Protein AF-A0A957TD40-F1 (afdb_monomer_lite)

Secondary structure (DSSP, 8-state):
--HHHHHHHHHHHHHHHHHHHHHHHHHHHTT----------------------EEE-TTS-EEEE-HHHHHHTT--TT----HHHHHHHEESHHHHHHHHHS------EE-

Sequence (111 aa):
MSIGLGVGVFIAGLVIVTLALLVLLIMTRTQSVPQNSSISPVSSSATRSKEAVIVLQPGGRVEYISASARSHFNLREDEPFDLERLARHVRPSDDFIDLCVTPGVKRVSVD

pLDDT: mean 78.8, std 17.51, range [37.75, 95.31]

Structure (mmCIF, N/CA/C/O backbone):
data_AF-A0A957TD40-F1
#
_entry.id   AF-A0A957TD40-F1
#
loop_
_atom_site.group_PDB
_atom_site.id
_atom_site.type_symbol
_atom_site.label_atom_id
_atom_site.label_alt_id
_atom_site.label_comp_id
_atom_site.label_asym_id
_atom_site.label_entity_id
_atom_site.label_seq_id
_atom_site.pdbx_PDB_ins_code
_atom_site.Cartn_x
_atom_site.Cartn_y
_atom_site.Cartn_z
_atom_site.occupancy
_atom_site.B_iso_or_equiv
_atom_site.auth_seq_id
_atom_site.auth_comp_id
_atom_site.auth_asym_id
_atom_site.auth_atom_id
_atom_site.pdbx_PDB_model_num
ATOM 1 N N . MET A 1 1 ? 34.333 -0.616 -51.800 1.00 57.69 1 MET A N 1
ATOM 2 C CA . MET A 1 1 ? 33.198 0.167 -51.253 1.00 57.69 1 MET A CA 1
ATOM 3 C C . MET A 1 1 ? 32.517 -0.623 -50.131 1.00 57.69 1 MET A C 1
ATOM 5 O O . MET A 1 1 ? 31.347 -0.952 -50.233 1.00 57.69 1 MET A O 1
ATOM 9 N N . SER A 1 2 ? 33.251 -0.974 -49.071 1.00 62.59 2 SER A N 1
ATOM 10 C CA . SER A 1 2 ? 32.774 -1.957 -48.069 1.00 62.59 2 SER A CA 1
ATOM 11 C C . SER A 1 2 ? 32.828 -1.408 -46.640 1.00 62.59 2 SER A C 1
ATOM 13 O O . SER A 1 2 ? 32.037 -1.788 -45.786 1.00 62.59 2 SER A O 1
ATOM 15 N N . ILE A 1 3 ? 33.725 -0.446 -46.402 1.00 67.44 3 ILE A N 1
ATOM 16 C CA . ILE A 1 3 ? 33.952 0.188 -45.097 1.00 67.44 3 ILE A CA 1
ATOM 17 C C . ILE A 1 3 ? 32.770 1.089 -44.699 1.00 67.44 3 ILE A C 1
ATOM 19 O O . ILE A 1 3 ? 32.377 1.099 -43.539 1.00 67.44 3 ILE A O 1
ATOM 23 N N . GLY A 1 4 ? 32.133 1.773 -45.657 1.00 69.38 4 GLY A N 1
ATOM 24 C CA . GLY A 1 4 ? 30.976 2.639 -45.380 1.00 69.38 4 GLY A CA 1
ATOM 25 C C . GLY A 1 4 ? 29.728 1.882 -44.907 1.00 69.38 4 GLY A C 1
ATOM 26 O O . GLY A 1 4 ? 28.999 2.383 -44.057 1.00 69.38 4 GLY A O 1
ATOM 27 N N . LEU A 1 5 ? 29.517 0.654 -45.396 1.00 76.25 5 LEU A N 1
ATOM 28 C CA . LEU A 1 5 ? 28.408 -0.198 -44.952 1.00 76.25 5 LEU A CA 1
ATOM 29 C C . LEU A 1 5 ? 28.633 -0.701 -43.523 1.00 76.25 5 LEU A C 1
ATOM 31 O O . LEU A 1 5 ? 27.714 -0.656 -42.711 1.00 76.25 5 LEU A O 1
ATOM 35 N N . GLY A 1 6 ? 29.864 -1.105 -43.191 1.00 77.06 6 GLY A N 1
ATOM 36 C CA . GLY A 1 6 ? 30.215 -1.528 -41.833 1.00 77.06 6 GLY A CA 1
ATOM 37 C C . GLY A 1 6 ? 30.045 -0.404 -40.810 1.00 77.06 6 GLY A C 1
ATOM 38 O O . GLY A 1 6 ? 29.439 -0.610 -39.762 1.00 77.06 6 GLY A O 1
ATOM 39 N N . VAL A 1 7 ? 30.504 0.805 -41.146 1.00 86.31 7 VAL A N 1
ATOM 40 C CA . VAL A 1 7 ? 30.358 1.982 -40.274 1.00 86.31 7 VAL A CA 1
ATOM 41 C C . VAL A 1 7 ? 28.887 2.375 -40.113 1.00 86.31 7 VAL A C 1
ATOM 43 O O . VAL A 1 7 ? 28.457 2.663 -38.999 1.00 86.31 7 VAL A O 1
ATOM 46 N N . GLY A 1 8 ? 28.089 2.322 -41.185 1.00 85.75 8 GLY A N 1
ATOM 47 C CA . GLY A 1 8 ? 26.654 2.613 -41.119 1.00 85.75 8 GLY A CA 1
ATOM 48 C C . GLY A 1 8 ? 25.893 1.658 -40.196 1.00 85.75 8 GLY A C 1
ATOM 49 O O . GLY A 1 8 ? 25.115 2.103 -39.353 1.00 85.75 8 GLY A O 1
ATOM 50 N N . VAL A 1 9 ? 26.165 0.352 -40.295 1.00 87.75 9 VAL A N 1
ATOM 51 C CA . VAL A 1 9 ? 25.548 -0.665 -39.425 1.00 87.75 9 VAL A CA 1
ATOM 52 C C . VAL A 1 9 ? 25.988 -0.488 -37.971 1.00 87.75 9 VAL A C 1
ATOM 54 O O . VAL A 1 9 ? 25.168 -0.614 -37.062 1.00 87.75 9 VAL A O 1
ATOM 57 N N . PHE A 1 10 ? 27.255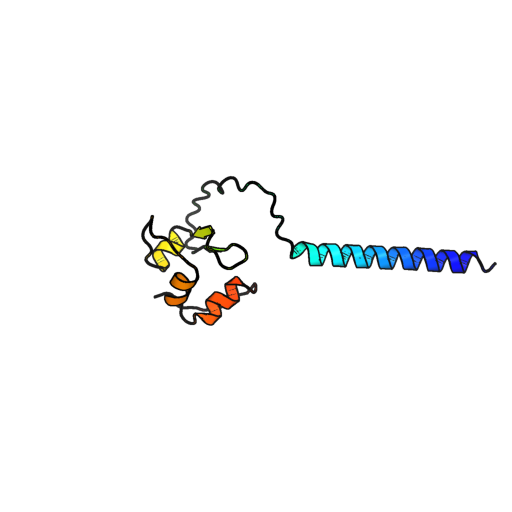 -0.136 -37.741 1.00 88.94 10 PHE A N 1
ATOM 58 C CA . PHE A 1 10 ? 27.777 0.089 -36.395 1.00 88.94 10 PHE A CA 1
ATOM 59 C C . PHE A 1 10 ? 27.111 1.291 -35.712 1.00 88.94 10 PHE A C 1
ATOM 61 O O . PHE A 1 10 ? 26.689 1.197 -34.560 1.00 88.94 10 PHE A O 1
ATOM 68 N N . ILE A 1 11 ? 26.949 2.401 -36.439 1.00 91.69 11 ILE A N 1
ATOM 69 C CA . ILE A 1 11 ? 26.268 3.598 -35.929 1.00 91.69 11 ILE A CA 1
ATOM 70 C C . ILE A 1 11 ? 24.791 3.299 -35.658 1.00 91.69 11 ILE A C 1
ATOM 72 O O . ILE A 1 11 ? 24.291 3.636 -34.586 1.00 91.69 11 ILE A O 1
ATOM 76 N N . ALA A 1 12 ? 24.101 2.625 -36.582 1.00 92.12 12 ALA A N 1
ATOM 77 C CA . ALA A 1 12 ? 22.695 2.269 -36.404 1.00 92.12 12 ALA A CA 1
ATOM 78 C C . ALA A 1 12 ? 22.479 1.380 -35.166 1.00 92.12 12 ALA A C 1
ATOM 80 O O . ALA A 1 12 ? 21.579 1.640 -34.368 1.00 92.12 12 ALA A O 1
ATOM 81 N N . GLY A 1 13 ? 23.341 0.378 -34.960 1.00 92.75 13 GLY A N 1
ATOM 82 C CA . GLY A 1 13 ? 23.295 -0.480 -33.776 1.00 92.75 13 GLY A CA 1
ATOM 83 C C . GLY A 1 13 ? 23.516 0.295 -32.478 1.00 92.75 13 GLY A C 1
ATOM 84 O O . GLY A 1 13 ? 22.766 0.119 -31.519 1.00 92.75 13 GLY A O 1
ATOM 85 N N . LEU A 1 14 ? 24.493 1.206 -32.455 1.00 95.31 14 LEU A N 1
ATOM 86 C CA . LEU A 1 14 ? 24.798 2.012 -31.272 1.00 95.31 14 LEU A CA 1
ATOM 87 C C . LEU A 1 14 ? 23.622 2.926 -30.896 1.00 95.31 14 LEU A C 1
ATOM 89 O O . LEU A 1 14 ? 23.257 3.013 -29.723 1.00 95.31 14 LEU A O 1
ATOM 93 N N . VAL A 1 15 ? 22.969 3.542 -31.885 1.00 95.31 15 VAL A N 1
ATOM 94 C CA . VAL A 1 15 ? 21.764 4.358 -31.666 1.00 95.31 15 VAL A CA 1
ATOM 95 C C . VAL A 1 15 ? 20.628 3.518 -31.076 1.00 95.31 15 VAL A C 1
ATOM 97 O O . VAL A 1 15 ? 20.002 3.935 -30.108 1.00 95.31 15 VAL A O 1
ATOM 100 N N . ILE A 1 16 ? 20.386 2.311 -31.590 1.00 95.06 16 ILE A N 1
ATOM 101 C CA . ILE A 1 16 ? 19.324 1.437 -31.068 1.00 95.06 16 ILE A CA 1
ATOM 102 C C . ILE A 1 16 ? 19.619 1.000 -29.627 1.00 95.06 16 ILE A C 1
ATOM 104 O O . ILE A 1 16 ? 18.731 1.057 -28.779 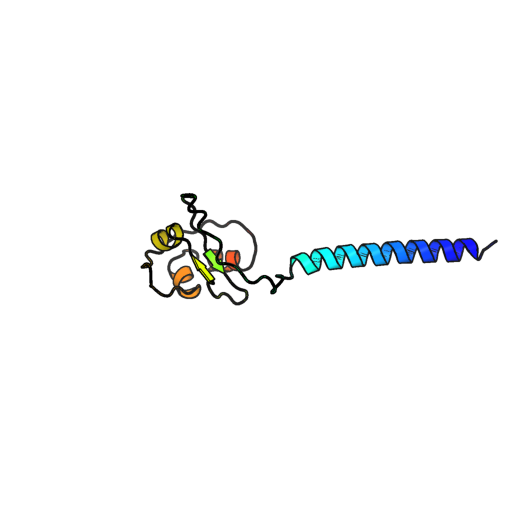1.00 95.06 16 ILE A O 1
ATOM 108 N N . VAL A 1 17 ? 20.859 0.603 -29.324 1.00 94.75 17 VAL A N 1
ATOM 109 C CA . VAL A 1 17 ? 21.255 0.162 -27.975 1.00 94.75 17 VAL A CA 1
ATOM 110 C C . VAL A 1 17 ? 21.151 1.304 -26.969 1.00 94.75 17 VAL A C 1
ATOM 112 O O . VAL A 1 17 ? 20.611 1.119 -25.880 1.00 94.75 17 VAL A O 1
ATOM 115 N N . THR A 1 18 ? 21.628 2.495 -27.333 1.00 93.06 18 THR A N 1
ATOM 116 C CA . THR A 1 18 ? 21.521 3.686 -26.476 1.00 93.06 18 THR A CA 1
ATOM 117 C C . THR A 1 18 ? 20.069 4.076 -26.230 1.00 93.06 18 THR A C 1
ATOM 119 O O . THR A 1 18 ? 19.712 4.360 -25.089 1.00 93.06 18 THR A O 1
ATOM 122 N N . LEU A 1 19 ? 19.212 4.014 -27.252 1.00 93.69 19 LEU A N 1
ATOM 123 C CA . LEU A 1 19 ? 17.785 4.294 -27.110 1.00 93.69 19 LEU A CA 1
ATOM 124 C C . LEU A 1 19 ? 17.085 3.249 -26.228 1.00 93.69 19 LEU A C 1
ATOM 126 O O . LEU A 1 19 ? 16.314 3.611 -25.344 1.00 93.69 19 LEU A O 1
ATOM 130 N N . ALA A 1 20 ? 17.394 1.963 -26.412 1.00 92.25 20 ALA A N 1
ATOM 131 C CA . ALA A 1 20 ? 16.850 0.881 -25.595 1.00 92.25 20 ALA A CA 1
ATOM 132 C C . ALA A 1 20 ? 17.275 1.009 -24.124 1.00 92.25 20 ALA A C 1
ATOM 134 O O . ALA A 1 20 ? 16.437 0.894 -23.230 1.00 92.25 20 ALA A O 1
ATOM 135 N N . LEU A 1 21 ? 18.553 1.312 -23.866 1.00 90.81 21 LEU A N 1
ATOM 136 C CA . LEU A 1 21 ? 19.052 1.578 -22.516 1.00 90.81 21 LEU A CA 1
ATOM 137 C C . LEU A 1 21 ? 18.396 2.814 -21.906 1.00 90.81 21 LEU A C 1
ATOM 139 O O . LEU A 1 21 ? 18.055 2.782 -20.730 1.00 90.81 21 LEU A O 1
ATOM 143 N N . LEU A 1 22 ? 18.174 3.877 -22.684 1.00 89.56 22 LEU A N 1
ATOM 144 C CA . LEU A 1 22 ? 17.493 5.081 -22.211 1.00 89.56 22 LEU A CA 1
ATOM 145 C C . LEU A 1 22 ? 16.047 4.777 -21.800 1.00 89.56 22 LEU A C 1
ATOM 147 O O . LEU A 1 22 ? 15.619 5.187 -20.725 1.00 89.56 22 LEU A O 1
ATOM 151 N N . VAL A 1 23 ? 15.309 4.017 -22.613 1.00 89.25 23 VAL A N 1
ATOM 152 C CA . VAL A 1 23 ? 13.933 3.597 -22.301 1.00 89.25 23 VAL A CA 1
ATOM 153 C C . VAL A 1 23 ? 13.903 2.705 -21.058 1.00 89.25 23 VAL A C 1
ATOM 155 O O . VAL A 1 23 ? 13.081 2.924 -20.169 1.00 89.25 23 VAL A O 1
ATOM 158 N N . LEU A 1 24 ? 14.831 1.750 -20.949 1.00 85.81 24 LEU A N 1
ATOM 159 C CA . LEU A 1 24 ? 14.941 0.869 -19.787 1.00 85.81 24 LEU A CA 1
ATOM 160 C C . LEU A 1 24 ? 15.310 1.650 -18.518 1.00 85.81 24 LEU A C 1
ATOM 162 O O . LEU A 1 24 ? 14.734 1.421 -17.456 1.00 85.81 24 LEU A O 1
ATOM 166 N N . LEU A 1 25 ? 16.228 2.613 -18.624 1.00 81.56 25 LEU A N 1
ATOM 167 C CA . LEU A 1 25 ? 16.580 3.524 -17.537 1.00 81.56 25 LEU A CA 1
ATOM 168 C C . LEU A 1 25 ? 15.382 4.379 -17.123 1.00 81.56 25 LEU A C 1
ATOM 170 O O . LEU A 1 25 ? 15.168 4.563 -15.936 1.00 81.56 25 LEU A O 1
ATOM 174 N N . ILE A 1 26 ? 14.562 4.866 -18.054 1.00 80.25 26 ILE A N 1
ATOM 175 C CA . ILE A 1 26 ? 13.367 5.651 -17.715 1.00 80.25 26 ILE A CA 1
ATOM 176 C C . ILE A 1 26 ? 12.309 4.775 -17.025 1.00 80.25 26 ILE A C 1
ATOM 178 O O . ILE A 1 26 ? 11.776 5.189 -15.995 1.00 80.25 26 ILE A O 1
ATOM 182 N N . MET A 1 27 ? 12.057 3.554 -17.517 1.00 75.44 27 MET A N 1
ATOM 183 C CA . MET A 1 27 ? 11.129 2.600 -16.882 1.00 75.44 27 MET A CA 1
ATOM 184 C C . MET A 1 27 ? 11.590 2.188 -15.480 1.00 75.44 27 MET A C 1
ATOM 186 O O . MET A 1 27 ? 10.799 2.189 -14.542 1.00 75.44 27 MET A O 1
ATOM 190 N N . THR A 1 28 ? 12.876 1.878 -15.306 1.00 65.62 28 THR A N 1
ATOM 191 C CA . THR A 1 28 ? 13.436 1.527 -13.987 1.00 65.62 28 THR A CA 1
ATOM 192 C C . THR A 1 28 ? 13.470 2.732 -13.046 1.00 65.62 28 THR A C 1
ATOM 194 O O . THR A 1 28 ? 13.202 2.604 -11.853 1.00 65.62 28 THR A O 1
ATOM 197 N N . ARG A 1 29 ? 13.699 3.941 -13.567 1.00 55.16 29 ARG A N 1
ATOM 198 C CA . ARG A 1 29 ? 13.659 5.177 -12.776 1.00 55.16 29 ARG A CA 1
ATOM 199 C C . ARG A 1 29 ? 12.240 5.608 -12.410 1.00 55.16 29 ARG A C 1
ATOM 201 O O . ARG A 1 29 ? 12.088 6.384 -11.476 1.00 55.16 29 ARG A O 1
ATOM 208 N N . THR A 1 30 ? 11.204 5.051 -13.045 1.00 50.94 30 THR A N 1
ATOM 209 C CA . THR A 1 30 ? 9.818 5.198 -12.564 1.00 50.94 30 THR A CA 1
ATOM 210 C C . THR A 1 30 ? 9.547 4.362 -11.301 1.00 50.94 30 THR A C 1
ATOM 212 O O . THR A 1 30 ? 8.553 4.598 -10.625 1.00 50.94 30 THR A O 1
ATOM 215 N N . GLN A 1 31 ? 10.450 3.442 -10.929 1.00 49.12 31 GLN A N 1
ATOM 216 C CA . GLN A 1 31 ? 10.467 2.785 -9.610 1.00 49.12 31 GLN A CA 1
ATOM 217 C C . GLN A 1 31 ? 11.388 3.480 -8.596 1.00 49.12 31 GLN A C 1
ATOM 219 O O . GLN A 1 31 ? 11.451 3.081 -7.436 1.00 49.12 31 GLN A O 1
ATOM 224 N N . SER A 1 32 ? 12.101 4.536 -8.993 1.00 42.06 32 SER A N 1
ATOM 225 C CA . SER A 1 32 ? 12.932 5.309 -8.074 1.00 42.06 32 SER A CA 1
ATOM 226 C C . SER A 1 32 ? 12.125 6.482 -7.539 1.00 42.06 32 SER A C 1
ATOM 228 O O . SER A 1 32 ? 12.047 7.526 -8.183 1.00 42.06 32 SER A O 1
ATOM 230 N N . VAL A 1 33 ? 11.549 6.310 -6.347 1.00 53.41 33 VAL A N 1
ATOM 231 C CA . VAL A 1 33 ? 11.157 7.421 -5.470 1.00 53.41 33 VAL A CA 1
ATOM 232 C C . VAL A 1 33 ? 12.313 8.428 -5.460 1.00 53.41 33 VAL A C 1
ATOM 234 O O . VAL A 1 33 ? 13.394 8.093 -4.966 1.00 53.41 33 VAL A O 1
ATOM 237 N N . PRO A 1 34 ? 12.153 9.646 -6.010 1.00 44.12 34 PRO A N 1
ATOM 238 C CA . PRO A 1 34 ? 13.146 10.685 -5.843 1.00 44.12 34 PRO A CA 1
ATOM 239 C C . PRO A 1 34 ? 13.037 11.139 -4.392 1.00 44.12 34 PRO A C 1
ATOM 241 O O . PRO A 1 34 ? 12.218 11.982 -4.032 1.00 44.12 34 PRO A O 1
ATOM 244 N N . GLN A 1 35 ? 13.862 10.546 -3.539 1.00 51.25 35 GLN A N 1
ATOM 245 C CA . GLN A 1 35 ? 14.080 10.982 -2.171 1.00 51.25 35 GLN A CA 1
ATOM 246 C C . GLN A 1 35 ? 14.938 12.255 -2.210 1.00 51.25 35 GLN A C 1
ATOM 248 O O . GLN A 1 35 ? 16.103 12.238 -1.844 1.00 51.25 35 GLN A O 1
ATOM 253 N N . ASN A 1 36 ? 14.396 13.339 -2.775 1.00 41.78 36 ASN A N 1
ATOM 254 C CA . ASN A 1 36 ? 14.936 14.689 -2.624 1.00 41.78 36 ASN A CA 1
ATOM 255 C C . ASN A 1 36 ? 13.921 15.753 -3.068 1.00 41.78 36 ASN A C 1
ATOM 257 O O . ASN A 1 36 ? 14.180 16.592 -3.926 1.00 41.78 36 ASN A O 1
ATOM 261 N N . SER A 1 37 ? 12.749 15.741 -2.454 1.00 37.75 37 SER A N 1
ATOM 262 C CA . SER A 1 37 ? 11.967 16.958 -2.297 1.00 37.75 37 SER A CA 1
ATOM 263 C C . SER A 1 37 ? 11.705 17.086 -0.815 1.00 37.75 37 SER A C 1
ATOM 265 O O . SER A 1 37 ? 11.060 16.223 -0.230 1.00 37.75 37 SER A O 1
ATOM 267 N N . SER A 1 38 ? 12.245 18.142 -0.212 1.00 43.91 38 SER A N 1
ATOM 268 C CA . SER A 1 38 ? 11.708 18.693 1.024 1.00 43.91 38 SER A CA 1
ATOM 269 C C . SER A 1 38 ? 10.188 18.751 0.855 1.00 43.91 38 SER A C 1
ATOM 271 O O . SER A 1 38 ? 9.679 19.553 0.070 1.00 43.91 38 SER A O 1
ATOM 273 N N . ILE A 1 39 ? 9.480 17.811 1.483 1.00 42.44 39 ILE A N 1
ATOM 274 C CA . ILE A 1 39 ? 8.025 17.789 1.494 1.00 42.44 39 ILE A CA 1
ATOM 275 C C . ILE A 1 39 ? 7.659 18.953 2.406 1.00 42.44 39 ILE A C 1
ATOM 277 O O . ILE A 1 39 ? 7.594 18.822 3.625 1.00 42.44 39 ILE A O 1
ATOM 281 N N . SER A 1 40 ? 7.484 20.132 1.803 1.00 37.94 40 SER A N 1
ATOM 282 C CA . SER A 1 40 ? 6.550 21.104 2.357 1.00 37.94 40 SER A CA 1
ATOM 283 C C . SER A 1 40 ? 5.273 20.325 2.653 1.00 37.94 40 SER A C 1
ATOM 285 O O . SER A 1 40 ? 4.791 19.649 1.736 1.00 37.94 40 SER A O 1
ATOM 287 N N . PRO A 1 41 ? 4.758 20.353 3.896 1.00 44.19 41 PRO A N 1
ATOM 288 C CA . PRO A 1 41 ? 3.527 19.656 4.224 1.00 44.19 41 PRO A CA 1
ATOM 289 C C . PRO A 1 41 ? 2.503 20.102 3.194 1.00 44.19 41 PRO A C 1
ATOM 291 O O . PRO A 1 41 ? 2.301 21.306 3.020 1.00 44.19 41 PRO A O 1
ATOM 294 N N . VAL A 1 42 ? 1.965 19.142 2.437 1.00 46.84 42 VAL A N 1
ATOM 295 C CA . VAL A 1 42 ? 0.948 19.398 1.423 1.00 46.84 42 VAL A CA 1
ATOM 296 C C . VAL A 1 42 ? -0.122 20.228 2.107 1.00 46.84 42 VAL A C 1
ATOM 298 O O . VAL A 1 42 ? -0.837 19.761 2.993 1.00 46.84 42 VAL A O 1
ATOM 301 N N . SER A 1 43 ? -0.123 21.504 1.734 1.00 41.72 43 SER A N 1
ATOM 302 C CA . SER A 1 43 ? -1.076 22.504 2.154 1.00 41.72 43 SER A CA 1
ATOM 303 C C . SER A 1 43 ? -2.450 21.920 1.879 1.00 41.72 43 SER A C 1
ATOM 305 O O . SER A 1 43 ? -2.790 21.684 0.722 1.00 41.72 43 SER A O 1
ATOM 307 N N . SER A 1 44 ? -3.152 21.549 2.949 1.00 47.03 44 SER A N 1
ATOM 308 C CA . SER A 1 44 ? -4.568 21.838 3.173 1.00 47.03 44 SER A CA 1
ATOM 309 C C . SER A 1 44 ? -5.429 22.058 1.921 1.00 47.03 44 SER A C 1
ATOM 311 O O . SER A 1 44 ? -6.222 22.992 1.859 1.00 47.03 44 SER A O 1
ATOM 313 N N . SER A 1 45 ? -5.402 21.136 0.957 1.00 39.41 45 SER A N 1
ATOM 314 C CA . SER A 1 45 ? -6.557 20.929 0.094 1.00 39.41 45 SER A CA 1
ATOM 315 C C . SER A 1 45 ? -7.516 20.055 0.879 1.00 39.41 45 SER A C 1
ATOM 317 O O . SER A 1 45 ? -7.671 18.860 0.645 1.00 39.41 45 SER A O 1
ATOM 319 N N . ALA A 1 46 ? -8.162 20.695 1.853 1.00 45.72 46 ALA A N 1
ATOM 320 C CA . ALA A 1 46 ? -9.411 20.263 2.451 1.00 45.72 46 ALA A CA 1
ATOM 321 C C . ALA A 1 46 ? -10.530 20.323 1.397 1.00 45.72 46 ALA A C 1
ATOM 323 O O . ALA A 1 46 ? -11.593 20.907 1.606 1.00 45.72 46 ALA A O 1
ATOM 324 N N . THR A 1 47 ? -10.306 19.704 0.239 1.00 42.75 47 THR A N 1
ATOM 325 C CA . THR A 1 47 ? -11.419 19.182 -0.525 1.00 42.75 47 THR A CA 1
ATOM 326 C C . THR A 1 47 ? -11.999 18.111 0.379 1.00 42.75 47 THR A C 1
ATOM 328 O O . THR A 1 47 ? -11.309 17.161 0.734 1.00 42.75 47 THR A O 1
ATOM 331 N N . ARG A 1 48 ? -13.242 18.300 0.829 1.00 50.34 48 ARG A N 1
ATOM 332 C CA . ARG A 1 48 ? -14.052 17.271 1.493 1.00 50.34 48 ARG A CA 1
ATOM 333 C C . ARG A 1 48 ? -14.300 16.106 0.524 1.00 50.34 48 ARG A C 1
ATOM 335 O O . ARG A 1 48 ? -15.445 15.810 0.187 1.00 50.34 48 ARG A O 1
ATOM 342 N N . SER A 1 49 ? -13.257 15.476 0.005 1.00 53.50 49 SER A N 1
ATOM 343 C CA . SER A 1 49 ? -13.389 14.174 -0.607 1.00 53.50 49 SER A CA 1
ATOM 344 C C . SER A 1 49 ? -13.778 13.232 0.526 1.00 53.50 49 SER A C 1
ATOM 346 O O . SER A 1 49 ? -13.126 13.173 1.567 1.00 53.50 49 SER A O 1
ATOM 348 N N . LYS A 1 50 ? -14.876 12.497 0.342 1.00 65.94 50 LYS A N 1
ATOM 349 C CA . LYS A 1 50 ? -15.293 11.387 1.220 1.00 65.94 50 LYS A CA 1
ATOM 350 C C . LYS A 1 50 ? -14.304 10.209 1.165 1.00 65.94 50 LYS A C 1
ATOM 352 O O . LYS A 1 50 ? -14.668 9.077 1.456 1.00 65.94 50 LYS A O 1
ATOM 357 N N . GLU A 1 51 ? -13.094 10.455 0.684 1.00 82.81 51 GLU A N 1
ATOM 358 C CA . GLU A 1 51 ? -12.125 9.446 0.326 1.00 82.81 51 GLU A CA 1
ATOM 359 C C . GLU A 1 51 ? -11.100 9.336 1.452 1.00 82.81 51 GLU A C 1
ATOM 361 O O . GLU A 1 51 ? -10.473 10.310 1.884 1.00 82.81 51 GLU A O 1
ATOM 366 N N . ALA A 1 52 ? -10.982 8.125 1.979 1.00 88.62 52 ALA A N 1
ATOM 367 C CA . ALA A 1 52 ? -9.982 7.773 2.966 1.00 88.62 52 ALA A CA 1
ATOM 368 C C . ALA A 1 52 ? -8.630 7.619 2.259 1.00 88.62 52 ALA A C 1
ATOM 370 O O . ALA A 1 52 ? -8.483 6.762 1.394 1.00 88.62 52 ALA A O 1
ATOM 371 N N . VAL A 1 53 ? -7.648 8.447 2.628 1.00 89.69 53 VAL A N 1
ATOM 372 C CA . VAL A 1 53 ? -6.306 8.434 2.031 1.00 89.69 53 VAL A CA 1
ATOM 373 C C . VAL A 1 53 ? -5.283 8.138 3.117 1.00 89.69 53 VAL A C 1
ATOM 375 O O . VAL A 1 53 ? -5.302 8.760 4.182 1.00 89.69 53 VAL A O 1
ATOM 378 N N . ILE A 1 54 ? -4.389 7.195 2.833 1.00 89.88 54 ILE A N 1
ATOM 379 C CA . ILE A 1 54 ? -3.254 6.818 3.676 1.00 89.88 54 ILE A CA 1
ATOM 380 C C . ILE A 1 54 ? -2.003 6.885 2.801 1.00 89.88 54 ILE A C 1
ATOM 382 O O . ILE A 1 54 ? -2.004 6.368 1.686 1.00 89.88 54 ILE A O 1
ATOM 386 N N . VAL A 1 55 ? -0.947 7.526 3.297 1.00 89.81 55 VAL A N 1
ATOM 387 C CA . VAL A 1 55 ? 0.356 7.612 2.628 1.00 89.81 55 VAL A CA 1
ATOM 388 C C . VAL A 1 55 ? 1.370 6.824 3.439 1.00 89.81 55 VAL A C 1
ATOM 390 O O . VAL A 1 55 ? 1.523 7.033 4.647 1.00 89.81 55 VAL A O 1
ATOM 393 N N . LEU A 1 56 ? 2.061 5.919 2.755 1.00 88.81 56 LEU A N 1
ATOM 394 C CA . LEU A 1 56 ? 3.035 5.002 3.328 1.00 88.81 56 LEU A CA 1
ATOM 395 C C . LEU A 1 56 ? 4.422 5.311 2.773 1.00 88.81 56 LEU A C 1
ATOM 397 O O . LEU A 1 56 ? 4.585 5.564 1.580 1.00 88.81 56 LEU A O 1
ATOM 401 N N . GLN A 1 57 ? 5.421 5.239 3.641 1.00 87.25 57 GLN A N 1
ATOM 402 C CA . GLN A 1 57 ? 6.821 5.240 3.257 1.00 87.25 57 GLN A CA 1
ATOM 403 C C . GLN A 1 57 ? 7.286 3.831 2.882 1.00 87.25 57 GLN A C 1
ATOM 405 O O . GLN A 1 57 ? 6.762 2.837 3.404 1.00 87.25 57 GLN A O 1
ATOM 410 N N . PRO A 1 58 ? 8.326 3.727 2.033 1.00 79.31 58 PRO A N 1
ATOM 411 C CA . PRO A 1 58 ? 9.029 2.471 1.823 1.00 79.31 58 PRO A CA 1
ATOM 412 C C . PRO A 1 58 ? 9.422 1.844 3.169 1.00 79.31 58 PRO A C 1
ATOM 414 O O . PRO A 1 58 ? 9.987 2.514 4.031 1.00 79.31 58 PRO A O 1
ATOM 417 N N . GLY A 1 59 ? 9.094 0.566 3.358 1.00 80.69 59 GLY A N 1
ATOM 418 C CA . GLY A 1 59 ? 9.257 -0.128 4.642 1.00 80.69 59 GLY A CA 1
ATOM 419 C C . GLY A 1 59 ? 7.996 -0.179 5.513 1.00 80.69 59 GLY A C 1
ATOM 420 O O . GLY A 1 59 ? 8.060 -0.712 6.614 1.00 80.69 59 GLY A O 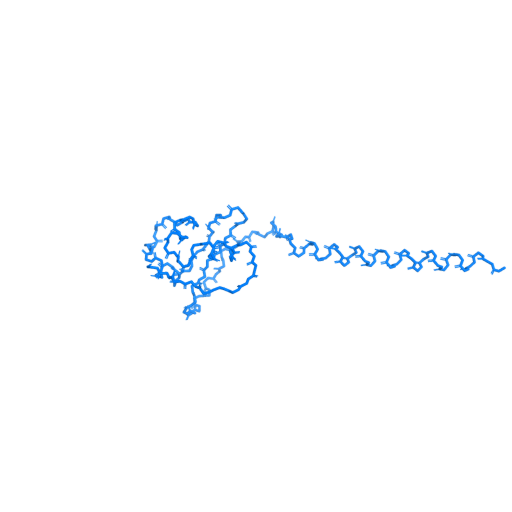1
ATOM 421 N N . GLY A 1 60 ? 6.856 0.336 5.036 1.00 80.31 60 GLY A N 1
ATOM 422 C CA . GLY A 1 60 ? 5.544 0.133 5.667 1.00 80.31 60 GLY A CA 1
ATOM 423 C C . GLY A 1 60 ? 5.193 1.133 6.769 1.00 80.31 60 GLY A C 1
ATOM 424 O O . GLY A 1 60 ? 4.142 1.012 7.392 1.00 80.31 60 GLY A O 1
ATOM 425 N N . ARG A 1 61 ? 6.032 2.148 7.001 1.00 85.69 61 ARG A N 1
ATOM 426 C CA . ARG A 1 61 ? 5.735 3.227 7.952 1.00 85.69 61 ARG A CA 1
ATOM 427 C C . ARG A 1 61 ? 4.644 4.134 7.390 1.00 85.69 61 ARG A C 1
ATOM 429 O O . ARG A 1 61 ? 4.754 4.605 6.263 1.00 85.69 61 ARG A O 1
ATOM 436 N N . VAL A 1 62 ? 3.636 4.451 8.196 1.00 88.81 62 VAL A N 1
ATOM 437 C CA . VAL A 1 62 ? 2.609 5.427 7.812 1.00 88.81 62 VAL A CA 1
ATOM 438 C C . VAL A 1 62 ? 3.127 6.849 8.027 1.00 88.81 62 VAL A C 1
ATOM 440 O O . VAL A 1 62 ? 3.537 7.204 9.129 1.00 88.81 62 VAL A O 1
ATOM 443 N N . GLU A 1 63 ? 3.130 7.654 6.966 1.00 87.75 63 GLU A N 1
ATOM 444 C CA . GLU A 1 63 ? 3.576 9.054 6.991 1.00 87.75 63 GLU A CA 1
ATOM 445 C C . GLU A 1 63 ? 2.403 10.014 7.171 1.00 87.75 63 GLU A C 1
ATOM 447 O O . GLU A 1 63 ? 2.502 10.996 7.904 1.00 87.75 63 GLU A O 1
ATOM 452 N N . TYR A 1 64 ? 1.274 9.715 6.532 1.00 86.94 64 TYR A N 1
ATOM 453 C CA . TYR A 1 64 ? 0.091 10.559 6.596 1.00 86.94 64 TYR A CA 1
ATOM 454 C C . TYR A 1 64 ? -1.188 9.733 6.533 1.00 86.94 64 TYR A C 1
ATOM 456 O O . TYR A 1 64 ? -1.270 8.718 5.842 1.00 86.94 64 TYR A O 1
ATOM 464 N N . ILE A 1 65 ? -2.211 10.210 7.234 1.00 88.81 65 ILE A N 1
ATOM 465 C CA . ILE A 1 65 ? -3.562 9.666 7.193 1.00 88.81 65 ILE A CA 1
ATOM 466 C C . ILE A 1 65 ? -4.562 10.822 7.152 1.00 88.81 65 ILE A C 1
ATOM 468 O O . ILE A 1 65 ? -4.450 11.787 7.912 1.00 88.81 65 ILE A O 1
ATOM 472 N N . SER A 1 66 ? -5.543 10.740 6.255 1.00 88.81 66 SER A N 1
ATOM 473 C CA . SER A 1 66 ? -6.586 11.759 6.152 1.00 88.81 66 SER A CA 1
ATOM 474 C C . SER A 1 66 ? -7.574 11.680 7.321 1.00 88.81 66 SER A C 1
ATOM 476 O O . SER A 1 66 ? -7.754 10.630 7.943 1.00 88.81 66 SER A O 1
ATOM 478 N N . ALA A 1 67 ? -8.274 12.783 7.606 1.00 86.94 67 ALA A N 1
ATOM 479 C CA . ALA A 1 67 ? -9.325 12.808 8.629 1.00 86.94 67 ALA A CA 1
ATOM 480 C C . ALA A 1 67 ? -10.454 11.803 8.327 1.00 86.94 67 ALA A C 1
ATOM 482 O O . ALA A 1 67 ? -10.958 11.147 9.236 1.00 86.94 67 ALA A O 1
ATOM 483 N N . SER A 1 68 ? -10.801 11.623 7.043 1.00 88.00 68 SER A N 1
ATOM 484 C CA . SER A 1 68 ? -11.775 10.609 6.623 1.00 88.00 68 SER A CA 1
ATOM 485 C C . SER A 1 68 ? -11.271 9.209 6.970 1.00 88.00 68 SER A C 1
ATOM 487 O O . SER A 1 68 ? -11.978 8.461 7.636 1.00 88.00 68 SER A O 1
ATOM 489 N N . ALA A 1 69 ? -10.028 8.867 6.607 1.00 89.31 69 ALA A N 1
ATOM 490 C CA . ALA A 1 69 ? -9.441 7.570 6.942 1.00 89.31 69 ALA A CA 1
ATOM 491 C C . ALA A 1 69 ? -9.418 7.330 8.459 1.00 89.31 69 ALA A C 1
ATOM 493 O O . ALA A 1 69 ? -9.871 6.286 8.913 1.00 89.31 69 ALA A O 1
ATOM 494 N N . ARG A 1 70 ? -9.006 8.321 9.258 1.00 88.31 70 ARG A N 1
ATOM 495 C CA . ARG A 1 70 ? -9.058 8.228 10.727 1.00 88.31 70 ARG A CA 1
ATOM 496 C C . ARG A 1 70 ? -10.448 7.884 11.249 1.00 88.31 70 ARG A C 1
ATOM 498 O O . ARG A 1 70 ? -10.557 7.015 12.103 1.00 88.31 70 ARG A O 1
ATOM 505 N N . SER A 1 71 ? -11.494 8.504 10.703 1.00 88.06 71 SER A N 1
ATOM 506 C CA . SER A 1 71 ? -12.871 8.193 11.098 1.00 88.06 71 SER A CA 1
ATOM 507 C C . SER A 1 71 ? -13.295 6.765 10.733 1.00 88.06 71 SER A C 1
ATOM 509 O O . SER A 1 71 ? -13.971 6.122 11.527 1.00 88.06 71 SER A O 1
ATOM 511 N N . HIS A 1 72 ? -12.845 6.237 9.587 1.00 88.31 72 HIS A N 1
ATOM 512 C CA . HIS A 1 72 ? -13.116 4.853 9.183 1.00 88.31 72 HIS A C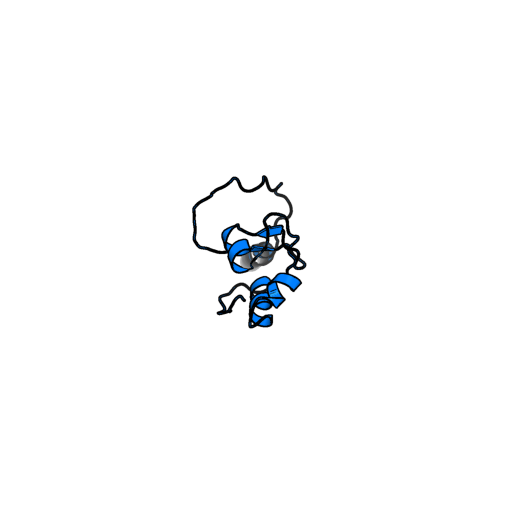A 1
ATOM 513 C C . HIS A 1 72 ? -12.405 3.830 10.068 1.00 88.31 72 HIS A C 1
ATOM 515 O O . HIS A 1 72 ? -12.971 2.786 10.345 1.00 88.31 72 HIS A O 1
ATOM 521 N N . PHE A 1 73 ? -11.190 4.140 10.517 1.00 89.12 73 PHE A N 1
ATOM 522 C CA . PHE A 1 73 ? -10.397 3.293 11.412 1.00 89.12 73 PHE A CA 1
ATOM 523 C C . PHE A 1 73 ? -10.635 3.585 12.901 1.00 89.12 73 PHE A C 1
ATOM 525 O O . PHE A 1 73 ? -9.898 3.087 13.750 1.00 89.12 73 PHE A O 1
ATOM 532 N N . ASN A 1 74 ? -11.621 4.433 13.218 1.00 87.25 74 ASN A N 1
ATOM 533 C CA . ASN A 1 74 ? -11.968 4.863 14.572 1.00 87.25 74 ASN A CA 1
ATOM 534 C C . ASN A 1 74 ? -10.769 5.397 15.395 1.00 87.25 74 ASN A C 1
ATOM 536 O O . ASN A 1 74 ? -10.667 5.184 16.603 1.00 87.25 74 ASN A O 1
ATOM 540 N N . LEU A 1 75 ? -9.844 6.091 14.724 1.00 86.00 75 LEU A N 1
ATOM 541 C CA . LEU A 1 75 ? -8.627 6.652 15.310 1.00 86.00 75 LEU A CA 1
ATOM 542 C C . LEU A 1 75 ? -8.876 8.052 15.875 1.00 86.00 75 LEU A C 1
ATOM 544 O O . LEU A 1 75 ? -9.512 8.895 15.236 1.00 86.00 75 LEU A O 1
ATOM 548 N N . ARG A 1 76 ? -8.304 8.335 17.049 1.00 83.75 76 ARG A N 1
ATOM 549 C CA . ARG A 1 76 ? -8.335 9.679 17.655 1.00 83.75 76 ARG A CA 1
ATOM 550 C C . ARG A 1 76 ? -7.337 10.610 16.952 1.00 83.75 76 ARG A C 1
ATOM 552 O O . ARG A 1 76 ? -6.375 10.148 16.342 1.00 83.75 76 ARG A O 1
ATOM 559 N N . GLU A 1 77 ? -7.542 11.926 17.056 1.00 75.69 77 GLU A N 1
ATOM 560 C CA . GLU A 1 77 ? -6.728 12.923 16.331 1.00 75.69 77 GLU A CA 1
ATOM 561 C C . GLU A 1 77 ? -5.220 12.858 1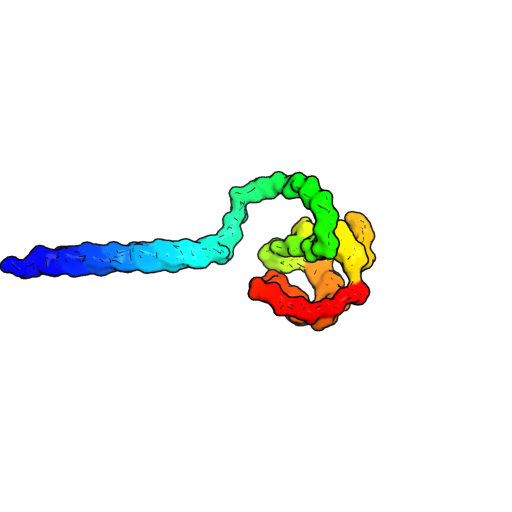6.640 1.00 75.69 77 GLU A C 1
ATOM 563 O O . GLU A 1 77 ? -4.405 13.126 15.759 1.00 75.69 77 GLU A O 1
ATOM 568 N N . ASP A 1 78 ? -4.835 12.402 17.828 1.00 77.62 78 ASP A N 1
ATOM 569 C CA . ASP A 1 78 ? -3.426 12.294 18.232 1.00 77.62 78 ASP A CA 1
ATOM 570 C C . ASP A 1 78 ? -2.991 10.850 18.511 1.00 77.62 78 ASP A C 1
ATOM 572 O O . ASP A 1 78 ? -1.934 10.612 19.096 1.00 77.62 78 ASP A O 1
ATOM 576 N N . GLU A 1 79 ? -3.800 9.857 18.125 1.00 78.06 79 GLU A N 1
ATOM 577 C CA . GLU A 1 79 ? -3.421 8.464 18.347 1.00 78.06 79 GLU A CA 1
ATOM 578 C C . GLU A 1 79 ? -2.346 8.031 17.338 1.00 78.06 79 GLU A C 1
ATOM 580 O O . GLU A 1 79 ? -2.532 8.222 16.131 1.00 78.06 79 GLU A O 1
ATOM 585 N N . PRO A 1 80 ? -1.230 7.425 17.790 1.00 77.25 80 PRO A N 1
ATOM 586 C CA . PRO A 1 80 ? -0.258 6.844 16.880 1.00 77.25 80 PRO A CA 1
ATOM 587 C C . PRO A 1 80 ? -0.886 5.678 16.108 1.00 77.25 80 PRO A C 1
ATOM 589 O O . PRO A 1 80 ? -1.447 4.737 16.680 1.00 77.25 80 PRO A O 1
ATOM 592 N N . PHE A 1 81 ? -0.751 5.736 14.789 1.00 78.69 81 PHE A N 1
ATOM 593 C CA . PHE A 1 81 ? -1.232 4.726 13.858 1.00 78.69 81 PHE A CA 1
ATOM 594 C C . PHE A 1 81 ? -0.038 4.038 13.200 1.00 78.69 81 PHE A C 1
ATOM 596 O O . PHE A 1 81 ? 0.929 4.680 12.795 1.00 78.69 81 PHE A O 1
ATOM 603 N N . ASP A 1 82 ? -0.118 2.716 13.116 1.00 87.00 82 ASP A N 1
ATOM 604 C CA . ASP A 1 82 ? 0.867 1.877 12.443 1.00 87.00 82 ASP A CA 1
ATOM 605 C C . ASP A 1 82 ? 0.139 0.997 11.431 1.00 87.00 82 ASP A C 1
ATOM 607 O O . ASP A 1 82 ? -1.030 0.649 11.637 1.00 87.00 82 ASP A O 1
ATOM 611 N N . LEU A 1 83 ? 0.819 0.628 10.350 1.00 89.50 83 LEU A N 1
ATOM 612 C CA . LEU A 1 83 ? 0.249 -0.179 9.283 1.00 89.50 83 LEU A CA 1
ATOM 613 C C . LEU A 1 83 ? -0.256 -1.521 9.823 1.00 89.50 83 LEU A C 1
ATOM 615 O O . LEU A 1 83 ? -1.340 -1.955 9.445 1.00 89.50 83 LEU A O 1
ATOM 619 N N . GLU A 1 84 ? 0.455 -2.132 10.774 1.00 88.38 84 GLU A N 1
ATOM 620 C CA . GLU A 1 84 ? 0.013 -3.369 11.429 1.00 88.38 84 GLU A CA 1
ATOM 621 C C . GLU A 1 84 ? -1.298 -3.195 12.207 1.00 88.38 84 GLU A C 1
ATOM 623 O O . GLU A 1 84 ? -2.158 -4.082 12.213 1.00 88.38 84 GLU A O 1
ATOM 628 N N . ARG A 1 85 ? -1.471 -2.044 12.873 1.00 86.88 85 ARG A N 1
ATOM 629 C CA . ARG A 1 85 ? -2.704 -1.735 13.611 1.00 86.88 85 ARG A CA 1
ATOM 630 C C . ARG A 1 85 ? -3.855 -1.510 12.642 1.00 86.88 85 ARG A C 1
ATOM 632 O O . ARG A 1 85 ? -4.933 -2.050 12.874 1.00 86.88 85 ARG A O 1
ATOM 639 N N . LEU A 1 86 ? -3.619 -0.777 11.554 1.00 89.69 86 LEU A N 1
ATOM 640 C CA . LEU A 1 86 ? -4.608 -0.567 10.497 1.00 89.69 86 LEU A CA 1
ATOM 641 C C . LEU A 1 86 ? -5.022 -1.904 9.874 1.00 89.69 86 LEU A C 1
ATOM 643 O O . LEU A 1 86 ? -6.204 -2.224 9.853 1.00 89.69 86 LEU A O 1
ATOM 647 N N . ALA A 1 87 ? -4.057 -2.740 9.487 1.00 90.81 87 ALA A N 1
ATOM 648 C CA . ALA A 1 87 ? -4.303 -4.042 8.873 1.00 90.81 87 ALA A CA 1
ATOM 649 C C . ALA A 1 87 ? -5.123 -4.988 9.760 1.00 90.81 87 ALA A C 1
ATOM 651 O O . ALA A 1 87 ? -5.855 -5.827 9.246 1.00 90.81 87 ALA A O 1
ATOM 652 N N . ARG A 1 88 ? -5.054 -4.845 11.090 1.00 89.19 88 ARG A N 1
ATOM 653 C CA . ARG A 1 88 ? -5.869 -5.640 12.021 1.00 89.19 88 ARG A CA 1
ATOM 654 C C . ARG A 1 88 ? -7.362 -5.298 11.971 1.00 89.19 88 ARG A C 1
ATOM 656 O O . ARG A 1 88 ? -8.169 -6.177 12.261 1.00 89.19 88 ARG A O 1
ATOM 663 N N . HIS A 1 89 ? -7.700 -4.061 11.613 1.00 89.00 89 HIS A N 1
ATOM 664 C CA . HIS A 1 89 ? -9.079 -3.576 11.471 1.00 89.00 89 HIS A CA 1
ATOM 665 C C . HIS A 1 89 ? -9.620 -3.778 10.051 1.00 89.00 89 HIS A C 1
ATOM 667 O O . HIS A 1 89 ? -10.795 -3.537 9.800 1.00 89.00 89 HIS A O 1
ATOM 673 N N . VAL A 1 90 ? -8.774 -4.216 9.111 1.00 93.25 90 VAL A N 1
ATOM 674 C CA . VAL A 1 90 ? -9.183 -4.497 7.735 1.00 93.25 90 VAL A CA 1
ATOM 675 C C . VAL A 1 90 ? -9.325 -5.996 7.516 1.00 93.25 90 VAL A C 1
ATOM 677 O O . VAL A 1 90 ? -8.445 -6.785 7.863 1.00 93.25 90 VAL A O 1
ATOM 680 N N . ARG A 1 91 ? -10.423 -6.405 6.878 1.00 92.50 91 ARG A N 1
ATOM 681 C CA . ARG A 1 91 ? -10.647 -7.784 6.434 1.00 92.50 91 ARG A CA 1
ATOM 682 C C . ARG A 1 91 ? -10.946 -7.823 4.927 1.00 92.50 91 ARG A C 1
ATOM 684 O O . ARG A 1 91 ? -11.867 -7.140 4.491 1.00 92.50 91 ARG A O 1
ATOM 691 N N . PRO A 1 92 ? -10.233 -8.632 4.122 1.00 94.00 92 PRO A N 1
ATOM 692 C CA . PRO A 1 92 ? -9.033 -9.404 4.458 1.00 94.00 92 PRO A CA 1
ATOM 693 C C . PRO A 1 92 ? -7.805 -8.507 4.686 1.00 94.00 92 PRO A C 1
ATOM 695 O O . PRO A 1 92 ? -7.564 -7.566 3.931 1.00 94.00 92 PRO A O 1
ATOM 698 N N . SER A 1 93 ? -7.004 -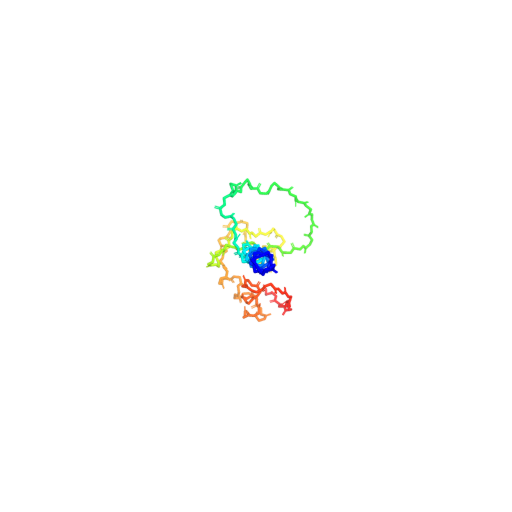8.818 5.708 1.00 91.81 93 SER A N 1
ATOM 699 C CA . SER A 1 93 ? -5.791 -8.054 6.036 1.00 91.81 93 SER A CA 1
ATOM 700 C C . SER A 1 93 ? -4.711 -8.199 4.964 1.00 91.81 93 SER A C 1
ATOM 702 O O . SER A 1 93 ? -4.030 -7.232 4.638 1.00 91.81 93 SER A O 1
ATOM 704 N N . ASP A 1 94 ? -4.594 -9.388 4.373 1.00 92.94 94 ASP A N 1
ATOM 705 C CA . ASP A 1 94 ? -3.579 -9.685 3.356 1.00 92.94 94 ASP A CA 1
ATOM 706 C C . ASP A 1 94 ? -3.827 -8.888 2.074 1.00 92.94 94 ASP A C 1
ATOM 708 O O . ASP A 1 94 ? -2.894 -8.392 1.449 1.00 92.94 94 ASP A O 1
ATOM 712 N N . ASP A 1 95 ? -5.099 -8.687 1.723 1.00 93.81 95 ASP A N 1
ATOM 713 C CA . ASP A 1 95 ? -5.485 -7.866 0.582 1.00 93.81 95 ASP A CA 1
ATOM 714 C C . ASP A 1 95 ? -5.128 -6.394 0.793 1.00 93.81 95 ASP A C 1
ATOM 716 O O . ASP A 1 95 ? -4.629 -5.738 -0.121 1.00 93.81 95 ASP A O 1
ATOM 720 N N . PHE A 1 96 ? -5.325 -5.882 2.006 1.00 93.19 96 PHE A N 1
ATOM 721 C CA . PHE A 1 96 ? -4.914 -4.528 2.356 1.00 93.19 96 PHE A CA 1
ATOM 722 C C . PHE A 1 96 ? -3.392 -4.346 2.298 1.00 93.19 96 PHE A C 1
ATOM 724 O O . PHE A 1 96 ? -2.915 -3.372 1.718 1.00 93.19 96 PHE A O 1
ATOM 731 N N . ILE A 1 97 ? -2.625 -5.290 2.848 1.00 91.88 97 ILE A N 1
ATOM 732 C CA . ILE A 1 97 ? -1.158 -5.237 2.811 1.00 91.88 97 ILE A CA 1
ATOM 733 C C . ILE A 1 97 ? -0.632 -5.363 1.378 1.00 91.88 97 ILE A C 1
ATOM 735 O O . ILE A 1 97 ? 0.268 -4.618 0.998 1.00 91.88 97 ILE A O 1
ATOM 739 N N . ASP A 1 98 ? -1.211 -6.239 0.558 1.00 92.38 98 ASP A N 1
ATOM 740 C CA . ASP A 1 98 ? -0.813 -6.385 -0.844 1.00 92.38 98 ASP A CA 1
ATOM 741 C C . ASP A 1 98 ? -1.020 -5.084 -1.635 1.00 92.38 98 ASP A C 1
ATOM 743 O O . ASP A 1 98 ? -0.140 -4.683 -2.391 1.00 92.38 98 ASP A O 1
ATOM 747 N N . LEU A 1 99 ? -2.111 -4.346 -1.382 1.00 91.38 99 LEU A N 1
ATOM 748 C CA . LEU A 1 99 ? -2.335 -3.018 -1.975 1.00 91.38 99 LEU A CA 1
ATOM 749 C C . LEU A 1 99 ? -1.295 -1.966 -1.560 1.00 91.38 99 LEU A C 1
ATOM 751 O O . LEU A 1 99 ? -1.096 -0.986 -2.276 1.00 91.38 99 LEU A O 1
ATOM 755 N N . CYS A 1 100 ? -0.635 -2.147 -0.416 1.00 89.88 100 CYS A N 1
ATOM 756 C CA . CYS A 1 100 ? 0.422 -1.246 0.040 1.00 89.88 100 CYS A CA 1
ATOM 757 C C . CYS A 1 100 ? 1.750 -1.476 -0.700 1.00 89.88 100 CYS A C 1
ATOM 759 O O . CYS A 1 100 ? 2.632 -0.619 -0.653 1.00 89.88 100 CYS A O 1
ATOM 761 N N . VAL A 1 101 ? 1.902 -2.627 -1.361 1.00 89.94 101 VAL A N 1
ATOM 762 C CA . VAL A 1 101 ? 3.122 -3.031 -2.076 1.00 89.94 101 VAL A CA 1
ATOM 763 C C . VAL A 1 101 ? 2.913 -2.982 -3.588 1.00 89.94 101 VAL A C 1
ATOM 765 O O . VAL A 1 101 ? 3.776 -2.499 -4.322 1.00 89.94 101 VAL A O 1
ATOM 768 N N . THR A 1 102 ? 1.758 -3.456 -4.049 1.00 89.00 102 THR A N 1
ATOM 769 C CA . THR A 1 102 ? 1.416 -3.596 -5.461 1.00 89.00 102 THR A CA 1
ATOM 770 C C . THR A 1 102 ? 0.252 -2.667 -5.811 1.00 89.00 102 THR A C 1
ATOM 772 O O . THR A 1 102 ? -0.825 -2.789 -5.224 1.00 89.00 102 THR A O 1
ATOM 775 N N . PRO A 1 103 ? 0.407 -1.762 -6.798 1.00 89.25 103 PRO A N 1
ATOM 776 C CA . PRO A 1 103 ? -0.694 -0.922 -7.255 1.00 89.25 103 PRO A CA 1
ATOM 777 C C . PRO A 1 103 ? -1.873 -1.762 -7.764 1.00 89.25 103 PRO A C 1
ATOM 779 O O . PRO A 1 103 ? -1.699 -2.636 -8.615 1.00 89.25 103 PRO A O 1
ATOM 782 N N . GLY A 1 104 ? -3.083 -1.477 -7.284 1.00 92.25 104 GLY A N 1
ATOM 783 C CA . GLY A 1 104 ? -4.276 -2.222 -7.673 1.00 92.25 104 GLY A CA 1
ATOM 784 C C . GLY A 1 104 ? -5.544 -1.747 -6.974 1.00 92.25 104 GLY A C 1
ATOM 785 O O . GLY A 1 104 ? -5.570 -0.703 -6.327 1.00 92.25 104 GLY A O 1
ATOM 786 N N . VAL A 1 105 ? -6.611 -2.536 -7.112 1.00 93.44 105 VAL A N 1
ATOM 787 C CA . VAL A 1 105 ? -7.893 -2.312 -6.436 1.00 93.44 105 VAL A CA 1
ATOM 788 C C . VAL A 1 105 ? -8.334 -3.620 -5.799 1.00 93.44 105 VAL A C 1
ATOM 790 O O . VAL A 1 105 ? -8.426 -4.639 -6.482 1.00 93.44 105 VAL A O 1
ATOM 793 N N . LYS A 1 106 ? -8.647 -3.585 -4.502 1.00 93.00 106 LYS A N 1
ATOM 794 C CA . LYS A 1 106 ? -9.236 -4.716 -3.779 1.00 93.00 106 LYS A CA 1
ATOM 795 C C . LYS A 1 106 ? -10.417 -4.261 -2.938 1.00 93.00 106 LYS A C 1
ATOM 797 O O . LYS A 1 106 ? -10.485 -3.109 -2.513 1.00 93.00 106 LYS A O 1
ATOM 802 N N . ARG A 1 107 ? -11.369 -5.170 -2.723 1.00 92.50 107 ARG A N 1
ATOM 803 C CA . ARG A 1 107 ? -12.493 -4.937 -1.812 1.00 92.50 107 ARG A CA 1
ATOM 804 C C . ARG A 1 107 ? -12.114 -5.450 -0.436 1.00 92.50 107 ARG A C 1
ATOM 806 O O . ARG A 1 107 ? -11.794 -6.621 -0.286 1.00 92.50 107 ARG A O 1
ATOM 813 N N . VAL A 1 108 ? -12.208 -4.567 0.543 1.00 92.62 108 VAL A N 1
ATOM 814 C CA . VAL A 1 108 ? -11.974 -4.870 1.949 1.00 92.62 108 VAL A CA 1
ATOM 815 C C . VAL A 1 108 ? -13.091 -4.256 2.788 1.00 92.62 108 VAL A C 1
ATOM 817 O O . VAL A 1 108 ? -13.718 -3.278 2.373 1.00 92.62 108 VAL A O 1
ATOM 820 N N . SER A 1 109 ? -13.355 -4.831 3.953 1.00 91.38 109 SER A N 1
ATOM 821 C CA . SER A 1 109 ? -14.178 -4.236 5.001 1.00 91.38 109 SER A CA 1
ATOM 822 C C . SER A 1 109 ? -13.284 -3.659 6.090 1.00 91.38 109 SER A C 1
ATOM 824 O O . SER A 1 109 ? -12.234 -4.228 6.390 1.00 91.38 109 SER A O 1
ATOM 826 N N . VAL A 1 110 ? -13.713 -2.547 6.676 1.00 89.38 110 VAL A N 1
ATOM 827 C CA . VAL A 1 110 ? -13.056 -1.907 7.820 1.00 89.38 110 VAL A CA 1
ATOM 828 C C . VAL A 1 110 ? -14.020 -2.001 9.000 1.00 89.38 110 VAL A C 1
ATOM 830 O O . VAL A 1 110 ? -15.189 -1.646 8.828 1.00 89.38 110 VAL A O 1
ATOM 833 N N . ASP A 1 111 ? -13.538 -2.546 10.117 1.00 79.31 111 ASP A N 1
ATOM 834 C CA . ASP A 1 111 ? -14.267 -2.673 11.391 1.00 79.31 111 ASP A CA 1
ATOM 835 C C . ASP A 1 111 ? -14.334 -1.350 12.171 1.00 79.31 111 ASP A C 1
ATOM 837 O O . ASP A 1 111 ? -13.327 -0.601 12.165 1.00 79.31 111 ASP A O 1
#

Radius of gyration: 23.38 Å; chains: 1; bounding box: 49×32×70 Å

Foldseek 3Di:
DPVVVVVVVVVVVVVVVVVVVVVVCVVVCVVDDPPDDPPPPPPDPPPVDCDWDWDADPPQATDDTDPNVCVLQVHDPPDDDGLVSQLVQKPVSVVVVVCVVDPDDDDIHGD